Protein AF-A0A6P0RBT5-F1 (afdb_monomer)

pLDDT: mean 86.73, std 12.98, range [49.44, 97.56]

Secondary structure (DSSP, 8-state):
-B-TTS-HHHHHHHHHTT----BHHHHS-TT--HHHHHHHHHHTT---B---THHHHHHHHH--

Solvent-accessible surface area (backbone atoms only — not comparable to full-atom values): 3990 Å² total; per-residue (Å²): 56,34,39,84,88,54,54,71,65,59,52,52,54,44,39,76,72,70,46,94,65,48,50,46,65,80,79,43,63,87,80,60,49,72,65,57,55,52,50,51,26,62,75,70,74,45,62,82,46,77,79,73,65,66,56,60,53,51,46,67,75,64,68,128

Radius of gyration: 13.43 Å; Cα contacts (8 Å, |Δi|>4): 52; chains: 1; bounding box: 27×35×27 Å

Structure (mmCIF, N/CA/C/O backbone):
data_AF-A0A6P0RBT5-F1
#
_entry.id   AF-A0A6P0RBT5-F1
#
loop_
_atom_site.group_PDB
_atom_site.id
_atom_site.type_symbol
_atom_site.label_atom_id
_atom_site.label_alt_id
_atom_site.label_comp_id
_atom_site.label_asym_id
_atom_site.label_entity_id
_atom_site.label_seq_id
_atom_site.pdbx_PDB_ins_code
_atom_site.Cartn_x
_atom_site.Cartn_y
_atom_site.Cartn_z
_atom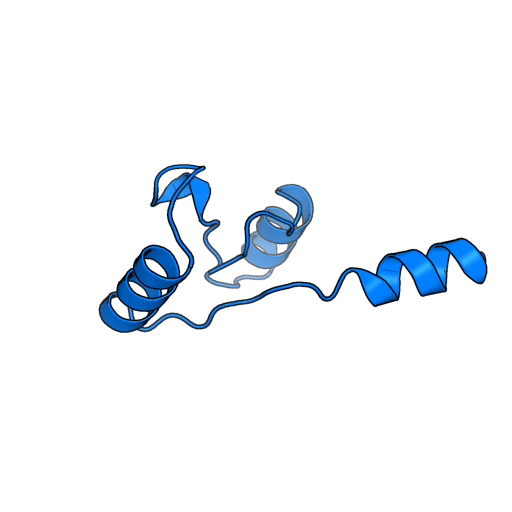_site.occupancy
_atom_site.B_iso_or_equiv
_atom_site.auth_seq_id
_atom_site.auth_comp_id
_atom_site.auth_asym_id
_atom_site.auth_atom_id
_atom_site.pdbx_PDB_model_num
ATOM 1 N N . MET A 1 1 ? -3.623 -0.131 2.035 1.00 90.56 1 MET A N 1
ATOM 2 C CA . MET A 1 1 ? -2.381 -0.828 1.660 1.00 90.56 1 MET A CA 1
ATOM 3 C C . MET A 1 1 ? -1.340 0.217 1.334 1.00 90.56 1 MET A C 1
ATOM 5 O O . MET A 1 1 ? -1.609 1.078 0.509 1.00 90.56 1 MET A O 1
ATOM 9 N N . ALA A 1 2 ? -0.221 0.196 2.044 1.00 89.06 2 ALA A N 1
ATOM 10 C CA . ALA A 1 2 ? 0.892 1.105 1.846 1.00 89.06 2 ALA A CA 1
ATOM 11 C C . ALA A 1 2 ? 1.836 0.542 0.782 1.00 89.06 2 ALA A C 1
ATOM 13 O O . ALA A 1 2 ? 2.270 -0.610 0.883 1.00 89.06 2 ALA A O 1
ATOM 14 N N . ASP A 1 3 ? 2.134 1.373 -0.210 1.00 86.50 3 ASP A N 1
ATOM 15 C CA . ASP A 1 3 ? 3.117 1.107 -1.255 1.00 86.50 3 ASP A CA 1
ATOM 16 C C . ASP A 1 3 ? 4.534 0.895 -0.672 1.00 86.50 3 ASP A C 1
ATOM 18 O O . ASP A 1 3 ? 4.828 1.290 0.462 1.00 86.50 3 ASP A O 1
ATOM 22 N N . MET A 1 4 ? 5.429 0.281 -1.447 1.00 80.75 4 MET A N 1
ATOM 23 C CA . MET A 1 4 ? 6.810 -0.045 -1.070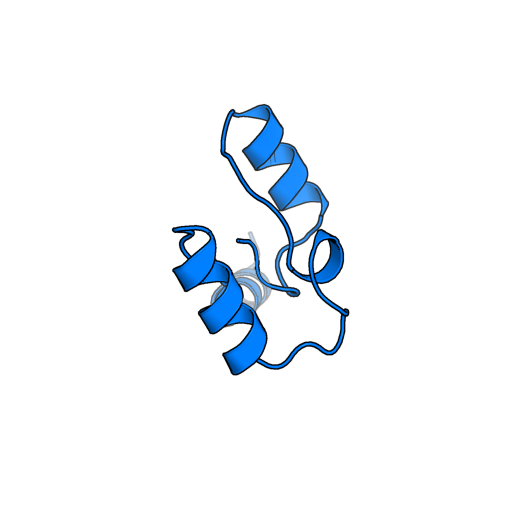 1.00 80.75 4 MET A CA 1
ATOM 24 C C . MET A 1 4 ? 7.601 1.178 -0.600 1.00 80.75 4 MET A C 1
ATOM 26 O O . MET A 1 4 ? 8.393 1.078 0.341 1.00 80.75 4 MET A O 1
ATOM 30 N N . ASN A 1 5 ? 7.347 2.331 -1.223 1.00 81.62 5 ASN A N 1
ATOM 31 C CA . ASN A 1 5 ? 8.056 3.587 -0.970 1.00 81.62 5 ASN A CA 1
ATOM 32 C C . ASN A 1 5 ? 7.617 4.292 0.322 1.00 81.62 5 ASN A C 1
ATOM 34 O O . ASN A 1 5 ? 8.266 5.237 0.768 1.00 81.62 5 ASN A O 1
ATOM 38 N N . ILE A 1 6 ? 6.536 3.841 0.962 1.00 86.50 6 ILE A N 1
ATOM 39 C CA . ILE A 1 6 ? 6.126 4.356 2.269 1.00 86.50 6 ILE A CA 1
ATOM 40 C C . ILE A 1 6 ? 7.050 3.756 3.330 1.00 86.50 6 ILE A C 1
ATOM 42 O O . ILE A 1 6 ? 7.208 2.538 3.403 1.00 86.50 6 ILE A O 1
ATOM 46 N N . SER A 1 7 ? 7.663 4.579 4.186 1.00 88.81 7 SER A N 1
ATOM 47 C CA . SER A 1 7 ? 8.582 4.077 5.217 1.00 88.81 7 SER A CA 1
ATOM 48 C C . SER A 1 7 ? 7.860 3.191 6.258 1.00 88.81 7 SER A C 1
ATOM 50 O O . SER A 1 7 ? 6.695 3.447 6.585 1.00 88.81 7 SER A O 1
ATOM 52 N N . PRO A 1 8 ? 8.517 2.163 6.835 1.00 90.69 8 PRO A N 1
ATOM 53 C CA . PRO A 1 8 ? 7.915 1.350 7.898 1.00 90.69 8 PRO A CA 1
ATOM 54 C C . PRO A 1 8 ? 7.522 2.172 9.128 1.00 90.69 8 PRO A C 1
ATOM 56 O O . PRO A 1 8 ? 6.521 1.881 9.778 1.00 90.69 8 PRO A O 1
ATOM 59 N N . GLN A 1 9 ? 8.278 3.233 9.416 1.00 92.44 9 GLN A N 1
ATOM 60 C CA . GLN A 1 9 ? 8.022 4.139 10.534 1.00 92.44 9 GLN A CA 1
ATOM 61 C C . GLN A 1 9 ? 6.724 4.925 10.323 1.00 92.44 9 GLN A C 1
ATOM 63 O O . GLN A 1 9 ? 5.928 5.038 11.250 1.00 92.44 9 GLN A O 1
ATOM 68 N N . THR A 1 10 ? 6.466 5.399 9.098 1.00 91.06 10 THR A N 1
ATOM 69 C CA . THR A 1 10 ? 5.205 6.069 8.738 1.00 91.06 10 THR A CA 1
ATOM 70 C C . THR A 1 10 ? 4.016 5.128 8.910 1.00 91.06 10 THR A C 1
ATOM 72 O O . THR A 1 10 ? 3.009 5.516 9.496 1.00 91.06 10 THR A O 1
ATOM 75 N N . VAL A 1 11 ? 4.138 3.875 8.456 1.00 93.19 11 VAL A N 1
ATOM 76 C CA . VAL A 1 11 ? 3.082 2.868 8.645 1.00 93.19 11 VAL A CA 1
ATOM 77 C C . VAL A 1 11 ? 2.836 2.603 10.126 1.00 93.19 11 VAL A C 1
ATOM 79 O O . VAL A 1 11 ? 1.692 2.673 10.564 1.00 93.19 11 VAL A O 1
ATOM 82 N N . SER A 1 12 ? 3.896 2.380 10.908 1.00 94.50 12 SER A N 1
ATOM 83 C CA . SER A 1 12 ? 3.778 2.144 12.349 1.00 94.50 12 SER A CA 1
ATOM 84 C C . SER A 1 12 ? 3.138 3.327 13.078 1.00 94.50 12 SER A C 1
ATOM 86 O O . SER A 1 12 ? 2.319 3.113 13.967 1.00 94.50 12 SER A O 1
ATOM 88 N N . ALA A 1 13 ? 3.486 4.564 12.716 1.00 95.12 13 ALA A N 1
ATOM 89 C CA . ALA A 1 13 ? 2.895 5.758 13.312 1.00 95.12 13 ALA A CA 1
ATOM 90 C C . ALA A 1 13 ? 1.392 5.862 13.003 1.00 95.12 13 ALA A C 1
ATOM 92 O O . ALA A 1 13 ? 0.598 6.133 13.899 1.00 95.12 13 ALA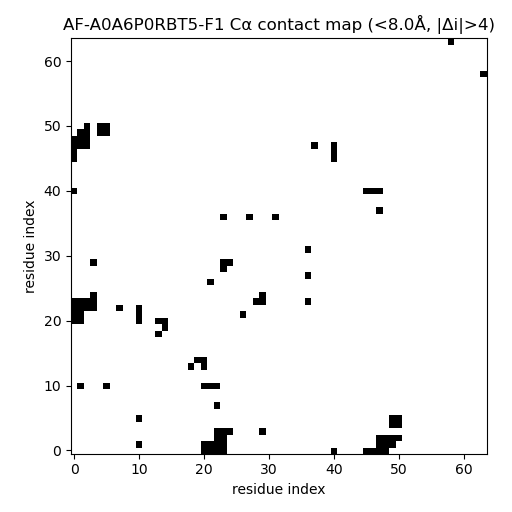 A O 1
ATOM 93 N N . LEU A 1 14 ? 0.979 5.589 11.760 1.00 93.56 14 LEU A N 1
ATOM 94 C CA . LEU A 1 14 ? -0.437 5.591 11.376 1.00 93.56 14 LEU A CA 1
ATOM 95 C C . LEU A 1 14 ? -1.217 4.459 12.061 1.00 93.56 14 LEU A C 1
ATOM 97 O O . LEU A 1 14 ? -2.310 4.691 12.573 1.00 93.56 14 LEU A O 1
ATOM 101 N N . GLN A 1 15 ? -0.639 3.261 12.151 1.00 95.69 15 GLN A N 1
ATOM 102 C CA . GLN A 1 15 ? -1.231 2.147 12.897 1.00 95.69 15 GLN A CA 1
ATOM 103 C C . GLN A 1 15 ? -1.431 2.493 14.380 1.00 95.69 15 GLN A C 1
ATOM 105 O O . GLN A 1 15 ? -2.488 2.211 14.938 1.00 95.69 15 GLN A O 1
A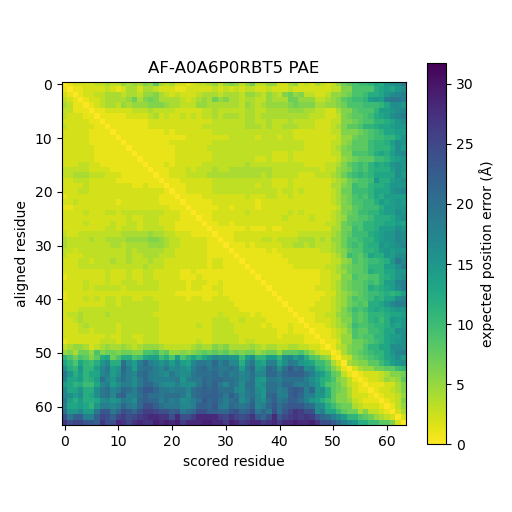TOM 110 N N . GLN A 1 16 ? -0.463 3.167 15.014 1.00 97.56 16 GLN A N 1
ATOM 111 C CA . GLN A 1 16 ? -0.590 3.651 16.398 1.00 97.56 16 GLN A CA 1
ATOM 112 C C . GLN A 1 16 ? -1.719 4.678 16.577 1.00 97.56 16 GLN A C 1
ATOM 114 O O . GLN A 1 16 ? -2.246 4.811 17.679 1.00 97.56 16 GLN A O 1
ATOM 119 N N . GLN A 1 17 ? -2.122 5.373 15.510 1.00 97.00 17 GLN A N 1
ATOM 120 C CA . GLN A 1 17 ? -3.289 6.258 15.510 1.00 97.00 17 GLN A CA 1
ATOM 121 C C . GLN A 1 17 ? -4.612 5.542 15.185 1.00 97.00 17 GLN A C 1
ATOM 123 O O . GLN A 1 17 ? -5.652 6.191 15.106 1.00 97.00 17 GLN A O 1
ATOM 128 N N . GLY A 1 18 ? -4.596 4.215 15.026 1.00 97.31 18 GLY A N 1
ATOM 129 C CA . GLY A 1 18 ? -5.787 3.395 14.796 1.00 97.31 18 GLY A CA 1
ATOM 130 C C . GLY A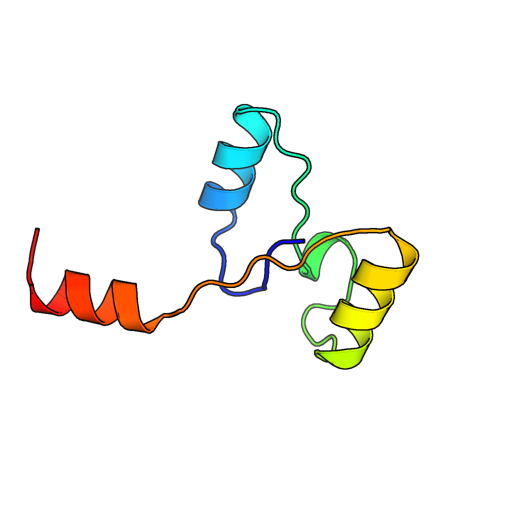 1 18 ? -6.129 3.153 13.325 1.00 97.31 18 GLY A C 1
ATOM 131 O O . GLY A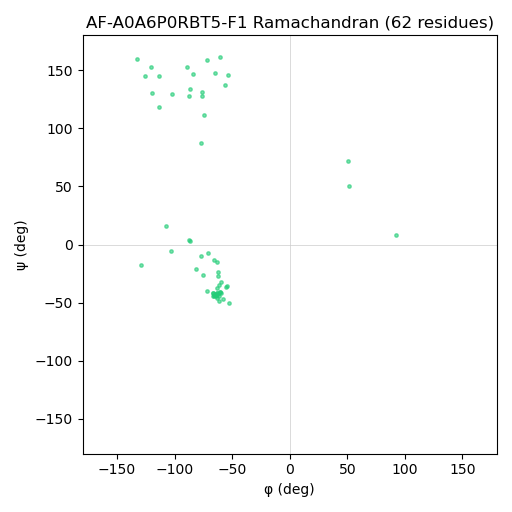 1 18 ? -7.193 2.605 13.039 1.00 97.31 18 GLY A O 1
ATOM 132 N N . TRP A 1 19 ? -5.259 3.535 12.385 1.00 96.38 19 TRP A N 1
ATOM 133 C CA . TRP A 1 19 ? -5.468 3.243 10.967 1.00 96.38 19 TRP A CA 1
ATOM 134 C C . TRP A 1 19 ? -5.153 1.778 10.642 1.00 96.38 19 TRP A C 1
ATOM 136 O O . TRP A 1 19 ? -4.071 1.283 10.962 1.00 96.38 19 TRP A O 1
ATOM 146 N N . ASP A 1 20 ? -6.063 1.104 9.932 1.00 94.75 20 ASP A N 1
ATOM 147 C CA . ASP A 1 20 ? -5.807 -0.223 9.357 1.00 94.75 20 ASP A CA 1
ATOM 148 C C . ASP A 1 20 ? -4.942 -0.096 8.093 1.00 94.75 20 ASP A C 1
ATOM 150 O O . ASP A 1 20 ? -5.426 0.041 6.963 1.00 94.75 20 ASP A O 1
ATOM 154 N N . LEU A 1 21 ? -3.628 -0.086 8.305 1.00 93.81 21 LEU A N 1
ATOM 155 C CA . LEU A 1 21 ? -2.630 0.023 7.252 1.00 93.81 21 LEU A CA 1
ATOM 156 C C . LEU A 1 21 ? -1.722 -1.210 7.265 1.00 93.81 21 LEU A C 1
ATOM 158 O O . LEU A 1 21 ? -1.171 -1.563 8.299 1.00 93.81 21 LEU A O 1
ATOM 162 N N . ILE A 1 22 ? -1.523 -1.827 6.103 1.00 94.00 22 ILE A N 1
ATOM 163 C CA . ILE A 1 22 ? -0.594 -2.948 5.881 1.00 94.00 22 ILE A CA 1
ATOM 164 C C . ILE A 1 22 ? 0.347 -2.597 4.733 1.00 94.00 22 ILE A C 1
ATOM 166 O O . ILE A 1 22 ? -0.092 -1.918 3.797 1.00 94.00 22 ILE A O 1
ATOM 170 N N . ARG A 1 23 ? 1.613 -3.024 4.778 1.00 94.12 23 ARG A N 1
ATOM 171 C CA . ARG A 1 23 ? 2.556 -2.787 3.676 1.00 94.12 23 ARG A CA 1
ATOM 172 C C . ARG A 1 23 ? 2.492 -3.926 2.667 1.00 94.12 23 ARG A C 1
ATOM 174 O O . ARG A 1 23 ? 2.232 -5.066 3.036 1.00 94.12 23 ARG A O 1
ATOM 181 N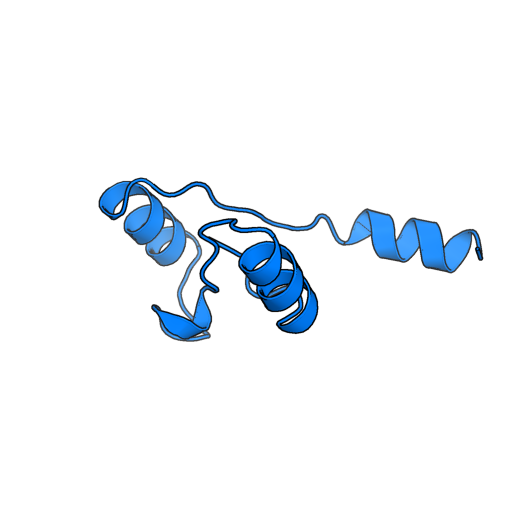 N . VAL A 1 24 ? 2.821 -3.636 1.410 1.00 93.62 24 VAL A N 1
ATOM 182 C CA . VAL A 1 24 ? 2.924 -4.671 0.366 1.00 93.62 24 VAL A CA 1
ATOM 183 C C . VAL A 1 24 ? 3.831 -5.856 0.734 1.00 93.62 24 VAL A C 1
ATOM 185 O O . VAL A 1 24 ? 3.342 -6.979 0.655 1.00 93.62 24 VAL A O 1
ATOM 188 N N . PRO A 1 25 ? 5.084 -5.670 1.196 1.00 92.12 25 PRO A N 1
ATOM 189 C CA . PRO A 1 25 ? 5.986 -6.786 1.461 1.00 92.12 25 PRO A CA 1
ATOM 190 C C . PRO A 1 25 ? 5.590 -7.616 2.695 1.00 92.12 25 PRO A C 1
ATOM 192 O O . PRO A 1 25 ? 6.189 -8.662 2.927 1.00 92.12 25 PRO A O 1
ATOM 195 N N . ASP A 1 26 ? 4.597 -7.176 3.479 1.00 93.56 26 ASP A N 1
ATOM 196 C CA . ASP A 1 26 ? 4.086 -7.937 4.627 1.00 93.56 26 ASP A CA 1
ATOM 197 C C . ASP A 1 26 ? 3.075 -9.016 4.194 1.00 93.56 26 ASP A C 1
ATOM 199 O O . ASP A 1 26 ? 2.827 -9.965 4.937 1.00 93.56 26 ASP A O 1
ATOM 203 N N . VAL A 1 27 ? 2.470 -8.870 3.008 1.00 94.69 27 VAL A N 1
ATOM 204 C CA . VAL A 1 27 ? 1.376 -9.732 2.515 1.00 94.69 27 VAL A CA 1
ATOM 205 C C . VAL A 1 27 ? 1.602 -10.281 1.106 1.00 94.69 27 VAL A C 1
ATOM 207 O O . VAL A 1 27 ? 0.969 -11.262 0.722 1.00 94.69 27 VAL A O 1
ATOM 210 N N . LEU A 1 28 ? 2.511 -9.679 0.341 1.00 95.38 28 LEU A N 1
ATOM 211 C CA . LEU A 1 28 ? 2.897 -10.079 -1.007 1.00 95.38 28 LEU A CA 1
ATOM 212 C C . LEU A 1 28 ? 4.429 -10.115 -1.131 1.00 95.38 28 LEU A C 1
ATOM 214 O O . LEU A 1 28 ? 5.130 -9.479 -0.342 1.00 95.38 28 LEU A O 1
ATOM 218 N N . PRO A 1 29 ? 4.981 -10.831 -2.127 1.00 95.00 29 PRO A N 1
ATOM 219 C CA . PRO A 1 29 ? 6.404 -10.759 -2.440 1.00 95.00 29 PRO A CA 1
ATOM 220 C C . PRO A 1 29 ? 6.877 -9.316 -2.673 1.00 95.00 29 PRO A C 1
ATOM 222 O O . PRO A 1 29 ? 6.166 -8.499 -3.254 1.00 95.00 29 PRO A O 1
ATOM 225 N N . ALA A 1 30 ? 8.117 -9.005 -2.286 1.00 88.69 30 ALA A N 1
ATOM 226 C CA . ALA A 1 30 ? 8.699 -7.670 -2.475 1.00 88.69 30 ALA A CA 1
ATOM 227 C C . ALA A 1 30 ? 8.840 -7.251 -3.956 1.00 88.69 30 ALA A C 1
ATOM 229 O O . ALA A 1 30 ? 9.061 -6.082 -4.252 1.00 88.69 30 ALA A O 1
ATOM 230 N N . ASN A 1 31 ? 8.731 -8.206 -4.879 1.00 92.25 31 ASN A N 1
ATOM 231 C CA . ASN A 1 31 ? 8.738 -8.007 -6.325 1.00 92.25 31 ASN A CA 1
ATOM 232 C C . ASN A 1 31 ? 7.351 -8.203 -6.965 1.00 92.25 31 ASN A C 1
ATOM 234 O O . ASN A 1 31 ? 7.287 -8.414 -8.175 1.00 92.25 31 ASN A O 1
ATOM 238 N N . ALA A 1 32 ? 6.271 -8.193 -6.174 1.00 94.06 32 ALA A N 1
ATOM 239 C CA . ALA A 1 32 ? 4.912 -8.251 -6.697 1.00 94.06 32 ALA A CA 1
ATOM 240 C C . ALA A 1 32 ? 4.678 -7.103 -7.686 1.00 94.06 32 ALA A C 1
ATOM 242 O O . ALA A 1 32 ? 5.085 -5.965 -7.446 1.00 94.06 32 ALA A O 1
ATOM 243 N N . SER A 1 33 ? 4.027 -7.416 -8.797 1.00 93.31 33 SER A N 1
ATOM 244 C CA . SER A 1 33 ? 3.636 -6.438 -9.805 1.00 93.31 33 SER A CA 1
ATOM 245 C C . SER A 1 33 ? 2.488 -5.551 -9.320 1.00 93.31 33 SER A C 1
ATOM 247 O O . SER A 1 33 ? 1.689 -5.943 -8.466 1.00 93.31 33 SER A O 1
ATOM 249 N N . ASP A 1 34 ? 2.342 -4.375 -9.932 1.00 91.31 34 ASP A N 1
ATOM 250 C CA . ASP A 1 34 ? 1.227 -3.461 -9.656 1.00 91.31 34 ASP A CA 1
ATOM 251 C C . ASP A 1 34 ? -0.140 -4.141 -9.832 1.00 91.31 34 ASP A C 1
ATOM 253 O O . ASP A 1 34 ? -1.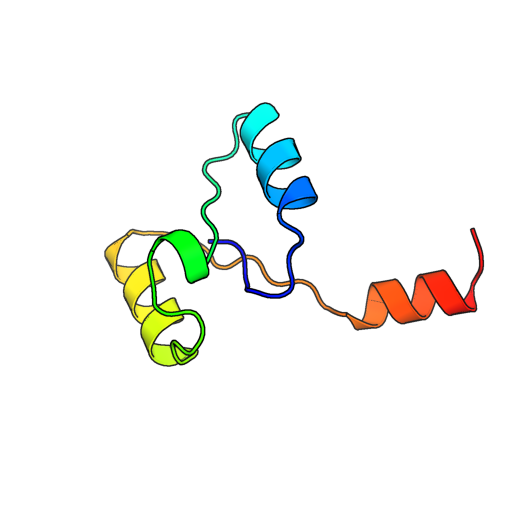075 -3.882 -9.074 1.00 91.31 34 ASP A O 1
ATOM 257 N N . GLU A 1 35 ? -0.263 -5.051 -10.804 1.00 96.12 35 GLU A N 1
ATOM 258 C CA . GLU A 1 35 ? -1.488 -5.817 -11.037 1.00 96.12 35 GLU A CA 1
ATOM 259 C C . GLU A 1 35 ? -1.808 -6.758 -9.867 1.00 96.12 35 GLU A C 1
ATOM 261 O O . GLU A 1 35 ? -2.953 -6.805 -9.411 1.00 96.12 35 GLU A O 1
ATOM 266 N N . GLU A 1 36 ? -0.808 -7.464 -9.334 1.00 96.50 36 GLU A N 1
ATOM 267 C CA . GLU A 1 36 ? -0.972 -8.321 -8.155 1.00 96.50 36 GLU A CA 1
ATOM 268 C C . GLU A 1 36 ? -1.379 -7.505 -6.923 1.00 96.50 36 GLU A C 1
ATOM 270 O O . GLU A 1 36 ? -2.306 -7.889 -6.206 1.00 96.50 36 GLU A O 1
ATOM 275 N N . ILE A 1 37 ? -0.757 -6.340 -6.717 1.00 94.62 37 ILE A N 1
ATOM 276 C CA . ILE A 1 37 ? -1.083 -5.425 -5.613 1.00 94.62 37 ILE A CA 1
ATOM 277 C C . ILE A 1 37 ? -2.520 -4.901 -5.744 1.00 94.62 37 ILE A C 1
ATOM 279 O O . ILE A 1 37 ? -3.281 -4.903 -4.770 1.00 94.62 37 ILE A O 1
ATOM 283 N N . LEU A 1 38 ? -2.924 -4.476 -6.946 1.00 95.38 38 LEU A N 1
ATOM 284 C CA . LEU A 1 38 ? -4.280 -3.997 -7.226 1.00 95.38 38 LEU A CA 1
ATOM 285 C C . LEU A 1 38 ? -5.323 -5.099 -7.027 1.00 95.38 38 LEU A C 1
ATOM 287 O O . LEU A 1 38 ? -6.388 -4.840 -6.464 1.00 95.38 38 LEU A O 1
ATOM 291 N N . ASN A 1 39 ? -5.033 -6.322 -7.469 1.00 97.31 39 ASN A N 1
ATOM 292 C CA . ASN A 1 39 ? -5.933 -7.459 -7.302 1.00 97.31 39 ASN A CA 1
ATOM 293 C C . ASN A 1 39 ? -6.104 -7.830 -5.830 1.00 97.31 39 ASN A C 1
ATOM 295 O O . ASN A 1 39 ? -7.241 -7.987 -5.385 1.00 97.31 39 ASN A O 1
ATOM 299 N N . PHE A 1 40 ? -5.013 -7.863 -5.063 1.00 96.38 40 PHE A N 1
ATOM 300 C CA . PHE A 1 40 ? -5.070 -8.055 -3.616 1.00 96.38 40 PHE A CA 1
ATOM 301 C C . PHE A 1 40 ? -5.927 -6.973 -2.945 1.00 96.38 40 PHE A C 1
ATOM 303 O O . PHE A 1 40 ? -6.829 -7.277 -2.168 1.00 96.38 40 PHE A O 1
ATOM 310 N N . CYS A 1 41 ? -5.720 -5.702 -3.300 1.00 95.94 41 CYS A N 1
ATOM 311 C CA . CYS A 1 41 ? -6.512 -4.602 -2.754 1.00 95.94 41 CYS A CA 1
ATOM 312 C C . CYS A 1 41 ? -8.006 -4.735 -3.067 1.00 95.94 41 CYS A C 1
ATOM 314 O O . CYS A 1 41 ? -8.833 -4.486 -2.195 1.00 95.94 41 CYS A O 1
ATOM 316 N N . ARG A 1 42 ? -8.373 -5.157 -4.282 1.00 97.25 42 ARG A N 1
ATOM 317 C CA . ARG A 1 42 ? -9.781 -5.393 -4.641 1.00 97.25 42 ARG A CA 1
ATOM 318 C C . ARG A 1 42 ? -10.395 -6.543 -3.848 1.00 97.25 42 ARG A C 1
ATOM 320 O O . ARG A 1 42 ? -11.523 -6.406 -3.388 1.00 97.25 42 ARG A O 1
ATOM 327 N N . GLN A 1 43 ? -9.672 -7.652 -3.694 1.00 97.44 43 GLN A N 1
ATOM 328 C CA . GLN A 1 43 ? -10.145 -8.830 -2.959 1.00 97.44 43 GLN A CA 1
ATOM 329 C C . GLN A 1 43 ? -10.348 -8.527 -1.471 1.00 97.44 43 GLN A C 1
ATOM 331 O O . GLN A 1 43 ? -11.379 -8.878 -0.907 1.00 97.44 43 GLN A O 1
ATOM 336 N N . GLU A 1 44 ? -9.408 -7.801 -0.869 1.00 96.62 44 GLU A N 1
ATOM 337 C CA . GLU A 1 44 ? -9.427 -7.443 0.552 1.00 96.62 44 GLU A CA 1
ATOM 338 C C . GLU A 1 44 ? -10.219 -6.158 0.849 1.00 96.62 44 GLU A C 1
ATOM 340 O O . GLU A 1 44 ? -10.251 -5.695 1.989 1.00 96.62 44 GLU A O 1
ATOM 345 N N . ASN A 1 45 ? -10.844 -5.553 -0.168 1.00 96.19 45 ASN A N 1
ATOM 346 C CA . ASN A 1 45 ? -11.556 -4.277 -0.078 1.00 96.19 45 ASN A CA 1
ATOM 347 C C . ASN A 1 45 ? -10.708 -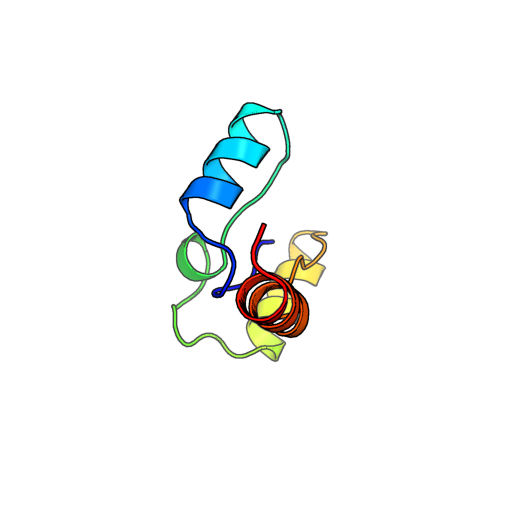3.150 0.557 1.00 96.19 45 ASN A C 1
ATOM 349 O O . ASN A 1 45 ? -11.127 -2.459 1.489 1.00 96.19 45 ASN A O 1
ATOM 353 N N . ARG A 1 46 ? -9.484 -2.972 0.053 1.00 95.12 46 ARG A N 1
ATOM 354 C CA . ARG A 1 46 ? -8.490 -2.005 0.537 1.00 95.12 46 ARG A CA 1
ATOM 355 C C . ARG A 1 46 ? -8.216 -0.920 -0.499 1.00 95.12 46 ARG A C 1
ATOM 357 O O . ARG A 1 46 ? -8.142 -1.180 -1.695 1.00 95.12 46 ARG A O 1
ATOM 364 N N . ALA A 1 47 ? -7.972 0.298 -0.021 1.00 94.12 47 ALA A N 1
ATOM 365 C CA . ALA A 1 47 ? -7.405 1.370 -0.835 1.00 94.12 47 ALA A CA 1
ATOM 366 C C . ALA A 1 47 ? -5.871 1.272 -0.879 1.00 94.12 47 ALA A C 1
ATOM 368 O O . ALA A 1 47 ? -5.242 0.887 0.115 1.00 94.12 47 ALA A O 1
ATOM 369 N N . ILE A 1 48 ? -5.270 1.660 -2.004 1.00 92.12 48 ILE A N 1
ATOM 370 C CA . ILE A 1 48 ? -3.819 1.853 -2.121 1.00 92.12 48 ILE A CA 1
ATOM 371 C C . ILE A 1 48 ? -3.479 3.276 -1.687 1.00 92.12 48 ILE A C 1
ATOM 373 O O . ILE A 1 48 ? -4.134 4.232 -2.095 1.00 92.12 48 ILE A O 1
ATOM 377 N N . VAL A 1 49 ? -2.442 3.400 -0.865 1.00 90.00 49 VAL A N 1
ATOM 378 C CA . VAL A 1 49 ? -1.807 4.666 -0.508 1.00 90.00 49 VAL A CA 1
ATOM 379 C C . VAL A 1 49 ? -0.409 4.631 -1.104 1.00 90.00 49 VAL A C 1
ATOM 381 O O . VAL A 1 49 ? 0.388 3.763 -0.745 1.00 90.00 49 VAL A O 1
ATOM 384 N N . SER A 1 50 ? -0.131 5.564 -2.007 1.00 85.56 50 SER A N 1
ATOM 385 C CA . SER A 1 50 ? 1.192 5.789 -2.586 1.00 85.56 50 SER A CA 1
ATOM 386 C C . SER A 1 50 ? 1.630 7.221 -2.278 1.00 85.56 50 SER A C 1
ATOM 388 O O . SER A 1 50 ? 0.786 8.096 -2.066 1.00 85.56 50 SER A O 1
ATOM 390 N N . PHE A 1 51 ? 2.941 7.443 -2.202 1.00 79.38 51 PHE A N 1
ATOM 391 C CA . PHE A 1 51 ? 3.513 8.780 -2.089 1.00 79.38 51 PHE A CA 1
ATOM 392 C C . PHE A 1 51 ? 4.055 9.210 -3.440 1.00 79.38 51 PHE A C 1
ATOM 394 O O . PHE A 1 51 ? 4.860 8.506 -4.046 1.00 79.38 51 PHE A O 1
ATOM 401 N N . ASP A 1 52 ? 3.660 10.406 -3.856 1.00 69.19 52 ASP A N 1
ATOM 402 C CA . ASP A 1 52 ? 4.340 11.110 -4.925 1.00 69.19 52 ASP A CA 1
ATOM 403 C C . ASP A 1 52 ? 5.675 11.651 -4.383 1.00 69.19 52 ASP A C 1
ATOM 405 O O . ASP A 1 52 ? 5.710 12.510 -3.494 1.00 69.19 52 ASP A O 1
ATOM 409 N N . LEU A 1 53 ? 6.783 11.083 -4.862 1.00 60.00 53 LEU A N 1
ATOM 410 C CA . LEU A 1 53 ? 8.139 11.435 -4.428 1.00 60.00 53 LEU A CA 1
ATOM 411 C C . LEU A 1 53 ? 8.526 12.873 -4.805 1.00 60.00 53 LEU A C 1
ATOM 413 O O . LEU A 1 53 ? 9.491 13.410 -4.242 1.00 60.00 53 LEU A O 1
ATOM 417 N N . ASP A 1 54 ? 7.759 13.524 -5.682 1.00 60.19 54 ASP A N 1
ATOM 418 C CA . ASP A 1 54 ? 8.016 14.899 -6.100 1.00 60.19 54 ASP A CA 1
ATOM 419 C C . ASP A 1 54 ? 7.925 15.880 -4.920 1.00 60.19 54 ASP A C 1
ATOM 421 O O . ASP A 1 54 ? 8.644 16.881 -4.885 1.00 60.19 54 ASP A O 1
ATOM 425 N N . PHE A 1 55 ? 7.147 15.569 -3.876 1.00 59.84 55 PHE A N 1
ATOM 426 C CA . PHE A 1 55 ? 7.035 16.453 -2.713 1.00 59.84 55 PHE A CA 1
ATOM 427 C C . PHE A 1 55 ? 8.298 16.455 -1.843 1.00 59.84 55 PHE A C 1
ATOM 429 O O . PHE A 1 55 ? 8.750 17.511 -1.407 1.00 59.84 55 PHE A O 1
ATOM 436 N N . SER A 1 56 ? 8.923 15.294 -1.631 1.00 61.44 56 SER A N 1
ATOM 437 C CA . SER A 1 56 ? 10.200 15.193 -0.907 1.00 61.44 56 SER A CA 1
ATOM 438 C C . SER A 1 56 ? 11.336 15.927 -1.623 1.00 61.44 56 SER A C 1
ATOM 440 O O . SER A 1 56 ? 12.154 16.570 -0.967 1.00 61.44 56 SER A O 1
ATOM 442 N N . MET A 1 57 ? 11.359 15.886 -2.959 1.00 63.00 57 MET A N 1
ATOM 443 C CA . MET A 1 57 ? 12.280 16.683 -3.776 1.00 63.00 57 MET A CA 1
ATOM 444 C C . MET A 1 57 ? 12.016 18.184 -3.626 1.00 63.00 57 MET A C 1
ATOM 446 O O . MET A 1 57 ? 12.956 18.958 -3.448 1.00 63.00 57 MET A O 1
ATOM 450 N N . LEU A 1 58 ? 10.747 18.604 -3.652 1.00 63.50 58 LEU A N 1
ATOM 451 C CA . LEU A 1 58 ? 10.369 20.002 -3.446 1.00 63.50 58 LEU A CA 1
ATOM 452 C C . LEU A 1 58 ? 10.747 20.505 -2.046 1.00 63.50 58 LEU A C 1
ATOM 454 O O . LEU A 1 58 ? 11.279 21.604 -1.937 1.00 63.50 58 LEU A O 1
ATOM 458 N N . VAL A 1 59 ? 10.546 19.717 -0.989 1.00 65.88 59 VAL A N 1
ATOM 459 C CA . VAL A 1 59 ? 10.958 20.083 0.379 1.00 65.88 59 VAL A CA 1
ATOM 460 C C . VAL A 1 59 ? 12.482 20.147 0.497 1.00 65.88 59 VAL A C 1
ATOM 462 O O . VAL A 1 59 ? 13.008 21.125 1.017 1.00 65.88 59 VAL A O 1
ATOM 465 N N . ALA A 1 60 ? 13.216 19.173 -0.050 1.00 71.50 60 ALA A N 1
ATOM 466 C CA . ALA A 1 60 ? 14.682 19.186 -0.037 1.00 71.50 60 ALA A CA 1
ATOM 467 C C . ALA A 1 60 ? 15.277 20.391 -0.790 1.00 71.50 60 ALA A C 1
ATOM 469 O O . ALA A 1 60 ? 16.305 20.928 -0.380 1.00 71.50 60 ALA A O 1
ATOM 470 N N . LEU A 1 61 ? 14.629 20.832 -1.874 1.00 69.50 61 LEU A N 1
ATOM 471 C CA . LEU A 1 61 ? 15.015 22.034 -2.616 1.00 69.50 61 LEU A CA 1
ATOM 472 C C . LEU A 1 61 ? 14.638 23.339 -1.898 1.00 69.50 61 LEU A C 1
ATOM 474 O O . LEU A 1 61 ? 15.292 24.352 -2.139 1.00 69.50 61 LEU A O 1
ATOM 478 N N . ASN A 1 62 ? 13.607 23.331 -1.046 1.00 68.44 62 ASN A N 1
ATOM 479 C CA . ASN A 1 62 ? 13.110 24.532 -0.363 1.00 68.44 62 ASN A CA 1
ATOM 480 C C . ASN A 1 62 ? 13.519 24.647 1.115 1.00 68.44 62 ASN A C 1
ATOM 482 O O . ASN A 1 62 ? 13.282 25.698 1.696 1.00 68.44 62 ASN A O 1
ATOM 486 N N . GLY A 1 63 ? 14.181 23.633 1.683 1.00 54.06 63 GLY A N 1
ATOM 487 C CA . GLY A 1 63 ? 14.901 23.705 2.956 1.00 54.06 63 GLY A CA 1
ATOM 488 C C . GLY A 1 63 ? 14.099 24.292 4.118 1.00 54.06 63 GLY A C 1
ATOM 489 O O . GLY A 1 63 ? 14.418 25.390 4.572 1.00 54.06 63 GLY A O 1
ATOM 490 N N . GLU A 1 64 ? 13.119 23.543 4.625 1.00 49.44 64 GLU A N 1
ATOM 491 C CA . GLU A 1 64 ? 12.619 23.714 5.999 1.00 49.44 64 GLU A CA 1
ATOM 492 C C . GLU A 1 64 ? 13.076 22.552 6.885 1.00 49.44 64 GLU A C 1
ATOM 494 O O . GLU A 1 64 ? 12.937 21.383 6.451 1.00 49.44 64 GLU A O 1
#

Mean predicted aligned error: 6.4 Å

Foldseek 3Di:
DEEPPDDPVNQVVVVVVVDPDDYCVVPHPPPDDPVRVVVVCVVVVHDYDYDDCVVVVVCVVVDD

Sequence (64 aa):
MADMNISPQTVSALQQQGWDLIRVPDVLPANASDEEILNFCRQENRAIVSFDLDFSMLVALNGE